Protein AF-A0A7C3TRQ8-F1 (afdb_monomer_lite)

pLDDT: mean 94.09, std 5.92, range [59.5, 98.44]

Structure (mmCIF, N/CA/C/O backbone):
data_AF-A0A7C3TRQ8-F1
#
_entry.id   AF-A0A7C3TRQ8-F1
#
loop_
_atom_site.group_PDB
_atom_site.id
_atom_site.type_symbol
_atom_site.label_atom_id
_atom_site.label_alt_id
_atom_site.label_comp_id
_atom_site.label_asym_id
_atom_site.label_entity_id
_atom_site.label_seq_id
_atom_site.pdbx_PDB_ins_code
_atom_site.Cartn_x
_atom_site.Cartn_y
_atom_site.Cartn_z
_atom_site.occupancy
_atom_site.B_iso_or_equiv
_atom_site.auth_seq_id
_atom_site.auth_comp_id
_atom_site.auth_asym_id
_atom_site.auth_atom_id
_atom_site.pdbx_PDB_model_num
ATOM 1 N N . MET A 1 1 ? -4.475 10.239 4.016 1.00 80.12 1 MET A N 1
ATOM 2 C CA . MET A 1 1 ? -3.371 10.256 5.002 1.00 80.12 1 MET A CA 1
ATOM 3 C C . MET A 1 1 ? -2.092 10.660 4.286 1.00 80.12 1 MET A C 1
ATOM 5 O O . MET A 1 1 ? -1.973 10.347 3.109 1.00 80.12 1 MET A O 1
ATOM 9 N N . LEU A 1 2 ? -1.169 11.360 4.947 1.00 85.06 2 LEU A N 1
ATOM 10 C CA . LEU A 1 2 ? 0.141 11.690 4.378 1.00 85.06 2 LEU A CA 1
ATOM 11 C C . LEU A 1 2 ? 1.208 10.819 5.042 1.00 85.06 2 LEU A C 1
ATOM 13 O O . LEU A 1 2 ? 1.195 10.652 6.258 1.00 85.06 2 LEU A O 1
ATOM 17 N N . VAL A 1 3 ? 2.118 10.267 4.242 1.00 91.88 3 VAL A N 1
ATOM 18 C CA . VAL A 1 3 ? 3.268 9.488 4.718 1.00 91.88 3 VAL A CA 1
ATOM 19 C C . VAL A 1 3 ? 4.526 10.209 4.267 1.00 91.88 3 VAL A C 1
ATOM 21 O O . VAL A 1 3 ? 4.640 10.558 3.089 1.00 91.88 3 VAL A O 1
ATOM 24 N N . ALA A 1 4 ? 5.463 10.437 5.187 1.00 92.19 4 ALA A N 1
ATOM 25 C CA . ALA A 1 4 ? 6.738 11.056 4.854 1.00 92.19 4 ALA A CA 1
ATOM 26 C C . ALA A 1 4 ? 7.508 10.199 3.834 1.00 92.19 4 ALA A C 1
ATOM 28 O O . ALA A 1 4 ? 7.541 8.968 3.923 1.00 92.19 4 ALA A O 1
ATOM 29 N N . SER A 1 5 ? 8.111 10.848 2.842 1.00 92.94 5 SER A N 1
ATOM 30 C CA . SER A 1 5 ? 9.052 10.198 1.932 1.00 92.94 5 SER A CA 1
ATOM 31 C C . SER A 1 5 ? 10.378 9.919 2.640 1.00 92.94 5 SER A C 1
ATOM 33 O O . SER A 1 5 ? 10.722 10.570 3.626 1.00 92.94 5 SER A O 1
ATOM 35 N N . THR A 1 6 ? 11.159 8.987 2.104 1.00 93.06 6 THR A N 1
ATOM 36 C CA . THR A 1 6 ? 12.534 8.726 2.556 1.00 93.06 6 THR A CA 1
ATOM 37 C C . THR A 1 6 ? 13.505 8.881 1.391 1.00 93.06 6 THR A C 1
ATOM 39 O O . THR A 1 6 ? 13.089 8.933 0.237 1.00 93.06 6 THR A O 1
ATOM 42 N N . THR A 1 7 ? 14.811 8.907 1.661 1.00 94.06 7 THR A N 1
ATOM 43 C CA . THR A 1 7 ? 15.827 8.902 0.592 1.00 94.06 7 THR A CA 1
ATOM 44 C C . THR A 1 7 ? 15.705 7.669 -0.305 1.00 94.06 7 THR A C 1
ATOM 46 O O . THR A 1 7 ? 15.896 7.764 -1.512 1.00 94.06 7 THR A O 1
ATOM 49 N N . GLN A 1 8 ? 15.355 6.514 0.275 1.00 93.50 8 GLN A N 1
ATOM 50 C CA . GLN A 1 8 ? 15.144 5.278 -0.480 1.00 93.50 8 GLN A CA 1
ATOM 51 C C . GLN A 1 8 ? 13.831 5.299 -1.269 1.00 93.50 8 GLN A C 1
ATOM 53 O O . GLN A 1 8 ? 13.761 4.714 -2.344 1.00 93.50 8 GLN A O 1
ATOM 58 N N . PHE A 1 9 ? 12.796 5.951 -0.735 1.00 95.06 9 PHE A N 1
ATOM 59 C CA . PHE A 1 9 ? 11.474 6.038 -1.342 1.00 95.06 9 PHE A CA 1
ATOM 60 C C . PHE A 1 9 ? 10.991 7.493 -1.372 1.00 95.06 9 PHE A C 1
ATOM 62 O O . PHE A 1 9 ? 10.215 7.913 -0.503 1.00 95.06 9 PHE A O 1
ATOM 69 N N . PRO A 1 10 ? 11.464 8.288 -2.346 1.00 95.44 10 PRO A N 1
ATOM 70 C CA . PRO A 1 10 ? 11.225 9.726 -2.372 1.00 95.44 10 PRO A CA 1
ATOM 71 C C . PRO A 1 10 ? 9.796 10.101 -2.791 1.00 95.44 10 PRO A C 1
ATOM 73 O O . PRO A 1 10 ? 9.417 11.264 -2.686 1.00 95.44 10 PRO A O 1
ATOM 76 N N . ARG A 1 11 ? 8.986 9.138 -3.253 1.00 94.50 11 ARG A N 1
ATOM 77 C CA . ARG A 1 11 ? 7.594 9.359 -3.656 1.00 94.50 11 ARG A CA 1
ATOM 78 C C . 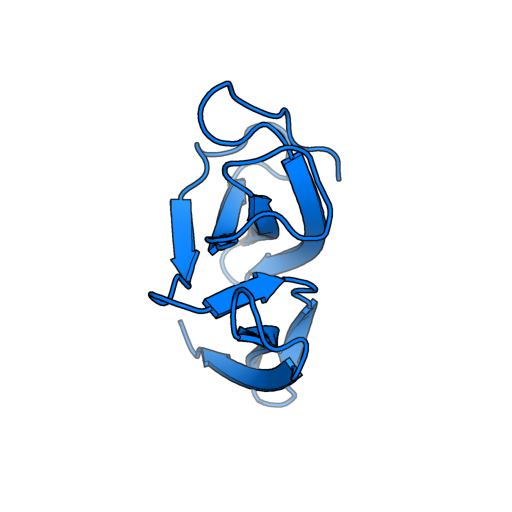ARG A 1 11 ? 6.686 8.290 -3.052 1.00 94.50 11 ARG A C 1
ATOM 80 O O . ARG A 1 11 ? 6.913 7.093 -3.224 1.00 94.50 11 ARG A O 1
ATOM 87 N N . ASN A 1 12 ? 5.626 8.750 -2.398 1.00 94.75 12 ASN A N 1
ATOM 88 C CA . ASN A 1 12 ? 4.505 7.941 -1.928 1.00 94.75 12 ASN A CA 1
ATOM 89 C C . ASN A 1 12 ? 3.260 8.320 -2.741 1.00 94.75 12 ASN A C 1
ATOM 91 O O . ASN A 1 12 ? 3.128 9.465 -3.171 1.00 94.75 12 ASN A O 1
ATOM 95 N N . GLY A 1 13 ? 2.378 7.359 -2.978 1.00 92.56 13 GLY A N 1
ATOM 96 C CA . GLY A 1 13 ? 1.211 7.511 -3.845 1.00 92.56 13 GLY A CA 1
ATOM 97 C C . GLY A 1 13 ? -0.088 7.507 -3.095 1.00 92.56 13 GLY A C 1
ATOM 98 O O . GLY A 1 13 ? -0.126 7.513 -1.862 1.00 92.56 13 GLY A O 1
ATOM 99 N N . GLU A 1 14 ? -1.155 7.429 -3.876 1.00 92.50 14 GLU A N 1
ATOM 100 C CA . GLU A 1 14 ? -2.479 7.157 -3.361 1.00 92.50 14 GLU A CA 1
ATOM 101 C C . GLU A 1 14 ? -2.466 5.839 -2.582 1.00 92.50 14 GLU A C 1
ATOM 103 O O . GLU A 1 14 ? -1.721 4.890 -2.874 1.00 92.50 14 GLU A O 1
ATOM 108 N N . GLY A 1 15 ? -3.312 5.804 -1.567 1.00 94.69 15 GLY A N 1
ATOM 109 C CA . GLY A 1 15 ? -3.466 4.671 -0.689 1.00 94.69 15 GLY A CA 1
ATOM 110 C C . GLY A 1 15 ? -4.841 4.659 -0.060 1.00 94.69 15 GLY A C 1
ATOM 111 O O . GLY A 1 15 ? -5.620 5.602 -0.209 1.00 94.69 15 GLY A O 1
ATOM 112 N N . ASP A 1 16 ? -5.112 3.584 0.661 1.00 97.75 16 ASP A N 1
ATOM 113 C CA . ASP A 1 16 ? -6.403 3.321 1.273 1.00 97.75 16 ASP A CA 1
ATOM 114 C C . ASP A 1 16 ? -6.219 2.809 2.700 1.00 97.75 16 ASP A C 1
ATOM 116 O O . ASP A 1 16 ? -5.196 2.198 3.033 1.00 97.75 16 ASP A O 1
ATOM 120 N N . LEU A 1 17 ? -7.197 3.096 3.552 1.00 96.94 17 LEU A N 1
ATOM 121 C CA . LEU A 1 17 ? -7.155 2.835 4.985 1.00 96.94 17 LEU A CA 1
ATOM 122 C C . LEU A 1 17 ? -8.323 1.940 5.388 1.00 96.94 17 LEU A C 1
ATOM 124 O O . LEU A 1 17 ? -9.468 2.182 5.018 1.00 96.94 17 LEU A O 1
ATOM 128 N N . LEU A 1 18 ? -8.043 0.931 6.207 1.00 97.25 18 LEU A N 1
ATOM 129 C CA . LEU A 1 18 ? -9.060 0.021 6.714 1.00 97.25 18 LEU A CA 1
ATOM 130 C C . LEU A 1 18 ? -8.842 -0.253 8.203 1.00 97.25 18 LEU A C 1
ATOM 132 O O . LEU A 1 18 ? -7.731 -0.559 8.631 1.00 97.25 18 LEU A O 1
ATOM 136 N N . LEU A 1 19 ? -9.924 -0.209 8.982 1.00 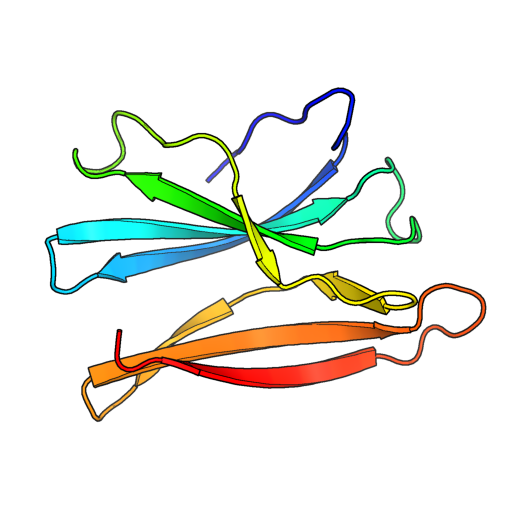96.75 19 LEU A N 1
ATOM 137 C CA . LEU A 1 19 ? -9.951 -0.737 10.344 1.00 96.75 19 LEU A CA 1
ATOM 138 C C . LEU A 1 19 ? -10.147 -2.257 10.300 1.00 96.75 19 LEU A C 1
ATOM 140 O O . LEU A 1 19 ? -11.164 -2.754 9.796 1.00 96.75 19 LEU A O 1
ATOM 144 N N . LEU A 1 20 ? -9.173 -3.003 10.817 1.00 95.94 20 LEU A N 1
ATOM 145 C CA . LEU A 1 20 ? -9.251 -4.451 10.985 1.00 95.94 20 LEU A CA 1
ATOM 146 C C . LEU A 1 20 ? -10.212 -4.817 12.120 1.00 95.94 20 LEU A C 1
ATOM 148 O O . LEU A 1 20 ? -10.444 -4.039 13.041 1.00 95.94 20 LEU A O 1
ATOM 152 N N . LYS A 1 21 ? -10.742 -6.046 12.092 1.00 94.44 21 LYS A N 1
ATOM 153 C CA . LYS A 1 21 ? -11.594 -6.556 13.182 1.00 94.44 21 LYS A CA 1
ATOM 154 C C . LYS A 1 21 ? -10.851 -6.647 14.521 1.00 94.44 21 LYS A C 1
ATOM 156 O O . LYS A 1 21 ? -11.494 -6.624 15.561 1.00 94.44 21 LYS A O 1
ATOM 161 N N . SER A 1 22 ? -9.521 -6.735 14.487 1.00 93.81 22 SER A N 1
ATOM 162 C CA . SER A 1 22 ? -8.655 -6.684 15.667 1.00 93.81 22 SER A CA 1
ATOM 163 C C . SER A 1 22 ? -8.602 -5.303 16.334 1.00 93.81 22 SER A C 1
ATOM 165 O O . SER A 1 22 ? -8.075 -5.197 17.435 1.00 93.81 22 SER A O 1
ATOM 167 N N . GLY A 1 23 ? -9.107 -4.251 15.678 1.00 96.06 23 GLY A N 1
ATOM 168 C CA . GLY A 1 23 ? -8.975 -2.861 16.118 1.00 96.06 23 GLY A CA 1
ATOM 169 C C . GLY A 1 23 ? -7.739 -2.140 15.568 1.00 96.06 23 GLY A C 1
ATOM 170 O O . GLY A 1 23 ? -7.609 -0.936 15.754 1.00 96.06 23 GLY A O 1
ATOM 171 N N . GLU A 1 24 ? -6.844 -2.836 14.861 1.00 97.31 24 GLU A N 1
ATOM 172 C CA . GLU A 1 24 ? -5.681 -2.218 14.211 1.00 97.31 24 GLU A CA 1
ATOM 173 C C . GLU A 1 24 ? -6.099 -1.487 12.922 1.00 97.31 24 GLU A C 1
ATOM 175 O O . GLU A 1 24 ? -6.866 -2.013 12.111 1.00 97.31 24 GLU A O 1
ATOM 180 N N . LEU A 1 25 ? -5.585 -0.276 12.710 1.00 97.94 25 LEU A N 1
ATOM 181 C CA . LEU A 1 25 ? -5.686 0.430 11.435 1.00 97.94 25 LEU A CA 1
ATOM 182 C C . LEU A 1 25 ? -4.558 -0.027 10.514 1.00 97.94 25 LEU A C 1
ATOM 184 O O . LEU A 1 25 ? -3.393 -0.041 10.914 1.00 97.94 25 LEU A O 1
ATOM 188 N N . ILE A 1 26 ? -4.888 -0.317 9.259 1.00 97.56 26 ILE A N 1
ATOM 189 C CA . ILE A 1 26 ? -3.903 -0.497 8.193 1.00 97.56 26 ILE A CA 1
ATOM 190 C C . ILE A 1 26 ? -4.048 0.614 7.162 1.00 97.56 26 ILE A C 1
ATOM 192 O O . ILE A 1 26 ? -5.162 0.999 6.814 1.00 97.56 26 ILE A O 1
ATOM 196 N N . TYR A 1 27 ? -2.921 1.097 6.651 1.00 98.19 27 TYR A N 1
ATOM 197 C CA . TYR A 1 27 ? -2.873 1.940 5.463 1.00 98.19 27 TYR A CA 1
ATOM 198 C C . TYR A 1 27 ? -1.952 1.308 4.433 1.00 98.19 27 TYR A C 1
ATOM 200 O O . TYR A 1 27 ? -0.781 1.050 4.723 1.00 98.19 27 TYR A O 1
ATOM 208 N N . VAL A 1 28 ? -2.484 1.069 3.238 1.00 98.12 28 VAL A N 1
ATOM 209 C CA . VAL A 1 28 ? -1.737 0.529 2.101 1.00 98.12 28 VAL A CA 1
ATOM 210 C C . VAL A 1 28 ? -1.582 1.601 1.040 1.00 98.12 28 VAL A C 1
ATOM 212 O O . VAL A 1 28 ? -2.527 2.335 0.773 1.00 98.12 28 VAL A O 1
ATOM 215 N N . TYR A 1 29 ? -0.408 1.714 0.431 1.00 97.94 29 TYR A N 1
ATOM 216 C CA . TYR A 1 29 ? -0.133 2.780 -0.534 1.00 97.94 29 TYR A CA 1
ATOM 217 C C . TYR A 1 29 ? 0.971 2.390 -1.515 1.00 97.94 29 TYR A C 1
ATOM 219 O O . TYR A 1 29 ? 1.792 1.514 -1.233 1.00 97.94 29 TYR A O 1
ATOM 227 N N . GLY A 1 30 ? 0.984 3.035 -2.683 1.00 96.62 30 GLY A N 1
ATOM 228 C CA . GLY A 1 30 ? 2.092 2.908 -3.632 1.00 96.62 30 GLY A CA 1
ATOM 229 C C . GLY A 1 30 ? 3.336 3.634 -3.121 1.00 96.62 30 GLY A C 1
ATOM 230 O O . GLY A 1 30 ? 3.243 4.758 -2.634 1.00 96.62 30 GLY A O 1
ATOM 231 N N . GLN A 1 31 ? 4.506 3.017 -3.230 1.00 96.75 31 GLN A N 1
ATOM 232 C CA . GLN A 1 31 ? 5.765 3.612 -2.801 1.00 96.75 31 GLN A CA 1
ATOM 233 C C . GLN A 1 31 ? 6.847 3.395 -3.861 1.00 96.75 31 GLN A C 1
ATOM 235 O O . GLN A 1 31 ? 7.123 2.258 -4.249 1.00 96.75 31 GLN A O 1
ATOM 240 N N . TRP A 1 32 ? 7.457 4.485 -4.329 1.00 96.12 32 TRP A N 1
ATOM 241 C CA . TRP A 1 32 ? 8.414 4.469 -5.436 1.00 96.12 32 TRP A CA 1
ATOM 242 C C . TRP A 1 32 ? 9.832 4.769 -4.971 1.00 96.12 32 TRP A C 1
ATOM 244 O O . TRP A 1 32 ? 10.024 5.707 -4.195 1.00 96.12 32 TRP A O 1
ATOM 254 N N . PRO A 1 33 ? 10.836 4.053 -5.508 1.00 94.38 33 PRO A N 1
ATOM 255 C CA . PRO A 1 33 ? 12.245 4.358 -5.285 1.00 94.38 33 PRO A CA 1
ATOM 256 C C . PRO A 1 33 ? 12.757 5.539 -6.135 1.00 94.38 33 PRO A C 1
ATOM 258 O O . PRO A 1 33 ? 13.945 5.841 -6.127 1.00 94.38 33 PRO A O 1
ATOM 261 N N . GLY A 1 34 ? 11.878 6.226 -6.875 1.00 92.62 34 GLY A N 1
ATOM 262 C CA . GLY A 1 34 ? 12.204 7.394 -7.692 1.00 92.62 34 GLY A CA 1
ATOM 263 C C . GLY A 1 34 ? 11.095 8.449 -7.675 1.00 92.62 34 GLY A C 1
ATOM 264 O O . GLY A 1 34 ? 9.984 8.200 -7.217 1.00 92.62 34 GLY A O 1
ATOM 265 N N . VAL A 1 35 ? 11.407 9.649 -8.169 1.00 84.00 35 VAL A N 1
ATOM 266 C CA . VAL A 1 35 ? 10.552 10.847 -8.024 1.00 84.00 35 VAL A CA 1
ATOM 267 C C . VAL A 1 35 ? 9.499 11.032 -9.124 1.00 84.00 35 VAL A C 1
ATOM 269 O O . VAL A 1 35 ? 8.576 11.817 -8.948 1.00 84.00 35 VAL A O 1
ATOM 272 N N . GLY A 1 36 ? 9.608 10.324 -10.252 1.00 83.06 36 GLY A N 1
ATOM 273 C CA . GLY A 1 36 ? 8.693 10.478 -11.391 1.00 83.06 36 GLY A CA 1
ATOM 274 C C . GLY A 1 36 ? 7.584 9.424 -11.453 1.00 83.06 36 GLY A C 1
ATOM 275 O O . GLY A 1 36 ? 7.772 8.288 -11.015 1.00 83.06 36 GLY A O 1
ATOM 276 N N . ASP A 1 37 ? 6.471 9.757 -12.109 1.00 76.56 37 ASP A N 1
ATOM 277 C CA . ASP A 1 37 ? 5.314 8.858 -12.314 1.00 76.56 37 ASP A CA 1
ATOM 278 C C . ASP A 1 37 ? 5.648 7.595 -13.135 1.00 76.56 37 ASP A C 1
ATOM 280 O O . ASP A 1 37 ? 4.959 6.569 -13.083 1.00 76.56 37 ASP A O 1
ATOM 284 N N . LEU A 1 38 ? 6.736 7.665 -13.906 1.00 80.06 38 LEU A N 1
ATOM 285 C CA . LEU A 1 38 ? 7.272 6.569 -14.714 1.00 80.06 38 LEU A CA 1
ATOM 286 C C . LEU A 1 38 ? 8.532 5.934 -14.106 1.00 80.06 38 LEU A C 1
ATOM 288 O O . LEU A 1 38 ? 9.208 5.170 -14.797 1.00 80.06 38 LEU A O 1
ATOM 292 N N . SER A 1 39 ? 8.872 6.262 -12.854 1.00 87.50 39 SER A N 1
ATOM 293 C CA . SER A 1 39 ? 9.926 5.546 -12.131 1.00 87.50 39 SER A CA 1
ATOM 294 C C . SER A 1 39 ? 9.538 4.077 -11.961 1.00 87.50 39 SER A C 1
ATOM 296 O O . SER A 1 39 ? 8.362 3.751 -11.787 1.00 87.50 39 SER A O 1
ATOM 298 N N . SER A 1 40 ? 10.529 3.196 -12.091 1.00 92.56 40 SER A N 1
ATOM 299 C CA . SER A 1 40 ? 10.331 1.747 -12.039 1.00 92.56 40 SER A CA 1
ATOM 300 C C . SER A 1 40 ? 10.586 1.192 -10.638 1.00 92.56 40 SER A C 1
ATOM 302 O O . SER A 1 40 ? 11.361 1.768 -9.874 1.00 92.56 40 SER A O 1
ATOM 304 N N . GLY A 1 41 ? 9.962 0.062 -10.317 1.00 93.25 41 GLY A N 1
ATOM 305 C CA . GLY A 1 41 ? 10.115 -0.631 -9.039 1.00 93.25 41 GLY A CA 1
ATOM 306 C C . GLY A 1 41 ? 9.144 -0.156 -7.959 1.00 93.25 41 GLY A C 1
ATOM 307 O O . GLY A 1 41 ? 9.462 -0.239 -6.773 1.00 93.25 41 GLY A O 1
ATOM 308 N N . ALA A 1 42 ? 7.979 0.372 -8.345 1.00 95.88 42 ALA A N 1
ATOM 309 C CA . ALA A 1 42 ? 6.952 0.751 -7.378 1.00 95.88 42 ALA A CA 1
ATOM 310 C C . ALA A 1 42 ? 6.436 -0.476 -6.613 1.00 95.88 42 ALA A C 1
ATOM 312 O O . ALA A 1 42 ? 6.045 -1.473 -7.227 1.00 95.88 42 ALA A O 1
ATOM 313 N N . ARG A 1 43 ? 6.378 -0.383 -5.283 1.00 97.38 43 ARG A N 1
ATOM 314 C CA . ARG A 1 43 ? 5.820 -1.425 -4.408 1.00 97.38 43 ARG A CA 1
ATOM 315 C C . ARG A 1 43 ? 4.518 -0.967 -3.762 1.00 97.38 43 ARG A C 1
ATOM 317 O O . ARG A 1 43 ? 4.325 0.225 -3.537 1.00 97.38 43 ARG A O 1
ATOM 324 N N . ILE A 1 44 ? 3.672 -1.918 -3.371 1.00 98.12 44 ILE A N 1
ATOM 325 C CA . ILE A 1 44 ? 2.624 -1.658 -2.380 1.00 98.12 44 ILE A CA 1
ATOM 326 C C . ILE A 1 44 ? 3.257 -1.798 -0.998 1.00 98.12 44 ILE A C 1
ATOM 328 O O . ILE A 1 44 ? 3.736 -2.876 -0.633 1.00 98.12 44 ILE A O 1
ATOM 332 N N . ALA A 1 45 ? 3.266 -0.709 -0.237 1.00 98.38 45 ALA A N 1
ATOM 333 C CA . ALA A 1 45 ? 3.703 -0.676 1.150 1.00 98.38 45 ALA A CA 1
ATOM 334 C C . ALA A 1 45 ? 2.500 -0.697 2.102 1.00 98.38 45 ALA A C 1
ATOM 336 O O . ALA A 1 45 ? 1.393 -0.314 1.723 1.00 98.38 45 ALA A O 1
ATOM 337 N N . VAL A 1 46 ? 2.730 -1.132 3.342 1.00 97.94 46 VAL A N 1
ATOM 338 C CA . VAL A 1 46 ? 1.755 -1.078 4.437 1.00 97.94 46 VAL A CA 1
ATOM 339 C C . VAL A 1 46 ? 2.385 -0.475 5.691 1.00 97.94 46 VAL A C 1
ATOM 341 O O . VAL A 1 46 ? 3.526 -0.792 6.036 1.00 97.94 46 VAL A O 1
ATOM 344 N N . ILE A 1 47 ? 1.625 0.373 6.381 1.00 98.06 47 ILE A N 1
ATOM 345 C CA . ILE A 1 47 ? 1.891 0.808 7.758 1.00 98.06 47 ILE A CA 1
ATOM 346 C C . ILE A 1 47 ? 0.674 0.509 8.627 1.00 98.06 47 ILE A C 1
ATOM 348 O O . ILE A 1 47 ? -0.456 0.449 8.132 1.00 98.06 47 ILE A O 1
ATOM 352 N N . ARG A 1 48 ? 0.913 0.290 9.920 1.00 98.19 48 ARG A N 1
ATOM 353 C CA . ARG A 1 48 ? -0.122 -0.113 10.875 1.00 98.19 48 ARG A CA 1
ATOM 354 C C . ARG A 1 48 ? -0.124 0.786 12.096 1.00 98.19 48 ARG A C 1
ATOM 356 O O . ARG A 1 48 ? 0.942 1.223 12.525 1.00 98.19 48 ARG A O 1
ATOM 363 N N . SER A 1 49 ? -1.302 1.000 12.662 1.00 98.44 49 SER A N 1
ATOM 364 C CA . SER A 1 49 ? -1.479 1.676 13.942 1.00 98.44 49 SER A CA 1
ATOM 365 C C . SER A 1 49 ? -2.375 0.847 14.853 1.00 98.44 49 SER A C 1
ATOM 367 O O . SER A 1 49 ? -3.455 0.409 14.456 1.00 98.44 49 SER A O 1
ATOM 369 N N . ARG A 1 50 ? -1.924 0.654 16.094 1.00 98.25 50 ARG A N 1
ATOM 370 C CA . ARG A 1 50 ? -2.649 -0.074 17.151 1.00 98.25 50 ARG A CA 1
ATOM 371 C C . ARG A 1 50 ? -3.271 0.856 18.191 1.00 98.25 50 ARG A C 1
ATOM 373 O O . ARG A 1 50 ? -3.838 0.390 19.170 1.00 98.25 50 ARG A O 1
ATOM 380 N N . ASP A 1 51 ? -3.142 2.159 17.981 1.00 97.81 51 ASP A N 1
ATOM 381 C CA . ASP A 1 51 ? -3.509 3.221 18.913 1.00 97.81 51 ASP A CA 1
ATOM 382 C C . ASP A 1 51 ? -4.352 4.302 18.218 1.00 97.81 51 ASP A C 1
ATOM 384 O O . ASP A 1 51 ? -4.184 5.496 18.450 1.00 97.81 51 ASP A O 1
ATOM 388 N N . ASN A 1 52 ? -5.282 3.875 17.356 1.00 96.12 52 ASN A N 1
ATOM 389 C CA . ASN A 1 52 ? -6.230 4.745 16.647 1.00 96.12 52 ASN A CA 1
ATOM 390 C C . ASN A 1 52 ? -5.574 5.844 15.788 1.00 96.12 52 ASN A C 1
ATOM 392 O O . ASN A 1 52 ? -6.137 6.919 15.595 1.00 96.12 52 ASN A O 1
ATOM 396 N N . GLY A 1 53 ? -4.395 5.563 15.236 1.00 96.56 53 GLY A N 1
ATOM 397 C CA . GLY A 1 53 ? -3.689 6.435 14.302 1.00 96.56 53 GLY A CA 1
ATOM 398 C C . GLY A 1 53 ? -2.729 7.423 14.958 1.00 96.56 53 GLY A C 1
ATOM 399 O O . GLY A 1 53 ? -2.198 8.275 14.242 1.00 96.56 53 GLY A O 1
ATOM 400 N N . LEU A 1 54 ? -2.495 7.324 16.273 1.00 96.81 54 LEU A N 1
ATOM 401 C CA . LEU A 1 54 ? -1.556 8.192 16.990 1.00 96.81 54 LEU A CA 1
ATOM 402 C C . LEU A 1 54 ? -0.104 7.876 16.624 1.00 96.81 54 LEU A C 1
ATOM 404 O O . LEU A 1 54 ? 0.677 8.789 16.353 1.00 96.81 54 LEU A O 1
ATOM 408 N N . THR A 1 55 ? 0.251 6.592 16.566 1.00 97.25 55 THR A N 1
ATOM 409 C CA . THR A 1 55 ? 1.561 6.131 16.107 1.00 97.25 55 THR A CA 1
ATOM 410 C C . THR A 1 55 ? 1.425 5.096 15.001 1.00 97.25 55 THR A C 1
ATOM 412 O O . THR A 1 55 ? 0.432 4.374 14.893 1.00 97.25 55 THR A O 1
ATOM 415 N N . TRP A 1 56 ? 2.440 5.046 14.139 1.00 97.88 56 TRP A N 1
ATOM 416 C CA . TRP A 1 56 ? 2.461 4.186 12.962 1.00 97.88 56 TRP A CA 1
ATOM 417 C C . TRP A 1 56 ? 3.763 3.396 12.900 1.00 97.88 56 TRP A C 1
ATOM 419 O O . TRP A 1 56 ? 4.838 3.910 13.212 1.00 97.88 56 TRP A O 1
ATOM 429 N N . SER A 1 57 ? 3.669 2.137 12.475 1.00 97.88 57 SER A N 1
ATOM 430 C CA . SER A 1 57 ? 4.837 1.298 12.215 1.00 97.88 57 SER A CA 1
ATOM 431 C C . SER A 1 57 ? 5.701 1.867 11.086 1.00 97.88 57 SER A C 1
ATOM 433 O O . SER A 1 57 ? 5.230 2.618 10.231 1.00 97.88 57 SER A O 1
ATOM 435 N N . GLN A 1 58 ? 6.951 1.409 11.004 1.00 96.38 58 GLN A N 1
ATOM 436 C CA . GLN A 1 58 ? 7.758 1.622 9.803 1.00 96.38 58 GLN A CA 1
ATOM 437 C C . GLN A 1 58 ? 7.092 0.971 8.571 1.00 96.38 58 GLN A C 1
ATOM 439 O O . GLN A 1 58 ? 6.440 -0.072 8.722 1.00 96.38 58 GLN A O 1
ATOM 444 N N . PRO A 1 59 ? 7.251 1.543 7.360 1.00 97.25 59 PRO A N 1
ATOM 445 C CA . PRO A 1 59 ? 6.730 0.954 6.130 1.00 97.25 59 PRO A CA 1
ATOM 446 C C . PRO A 1 59 ? 7.291 -0.438 5.850 1.00 97.25 59 PRO A C 1
ATOM 448 O O . PRO A 1 59 ? 8.506 -0.633 5.776 1.00 97.25 59 PRO A O 1
ATOM 451 N N . GLN A 1 60 ? 6.404 -1.396 5.600 1.00 97.50 60 GLN A N 1
ATOM 452 C CA . GLN A 1 60 ? 6.764 -2.749 5.173 1.00 97.50 60 GLN A CA 1
ATOM 453 C C . GLN A 1 60 ? 6.324 -2.991 3.727 1.00 97.50 60 GLN A C 1
ATOM 455 O O . GLN A 1 60 ? 5.293 -2.470 3.304 1.00 97.50 60 GLN A O 1
ATOM 460 N N . THR A 1 61 ? 7.077 -3.793 2.962 1.00 97.88 61 THR A N 1
ATOM 461 C CA . THR A 1 61 ? 6.591 -4.272 1.656 1.00 97.88 61 THR A CA 1
ATOM 462 C C . THR A 1 61 ? 5.399 -5.182 1.906 1.00 97.88 61 THR A C 1
ATOM 464 O O . THR A 1 61 ? 5.552 -6.201 2.574 1.00 97.88 61 THR A O 1
ATOM 467 N N . LEU A 1 62 ? 4.244 -4.851 1.336 1.00 97.50 62 LEU A N 1
ATOM 468 C CA . LEU A 1 62 ? 3.131 -5.789 1.244 1.00 97.50 62 LEU A CA 1
ATOM 469 C C . LEU A 1 62 ? 3.233 -6.603 -0.050 1.00 97.50 62 LEU A C 1
ATOM 471 O O . LEU A 1 62 ? 3.189 -7.827 -0.013 1.00 97.50 6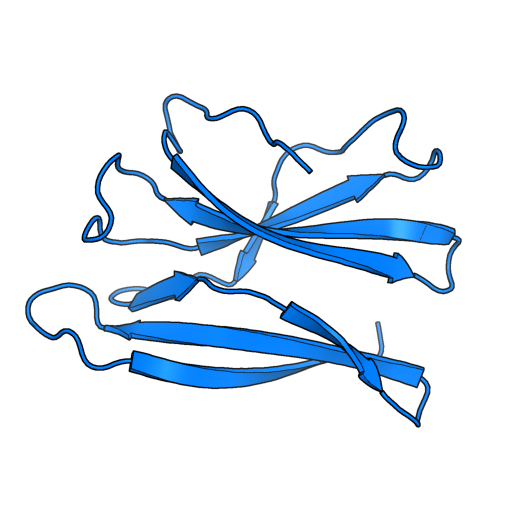2 LEU A O 1
ATOM 475 N N . PHE A 1 63 ? 3.441 -5.926 -1.183 1.00 97.81 63 PHE A N 1
ATOM 476 C CA . PHE A 1 63 ? 3.678 -6.569 -2.475 1.00 97.81 63 PHE A CA 1
ATOM 477 C C . PHE A 1 63 ? 4.733 -5.812 -3.278 1.00 97.81 63 PHE A C 1
ATOM 479 O O . PHE A 1 63 ? 4.714 -4.583 -3.348 1.00 97.81 63 PHE A O 1
ATOM 486 N N . ALA A 1 64 ? 5.616 -6.560 -3.929 1.00 97.31 64 ALA A N 1
ATOM 487 C CA . ALA A 1 64 ? 6.546 -6.082 -4.941 1.00 97.31 64 ALA A CA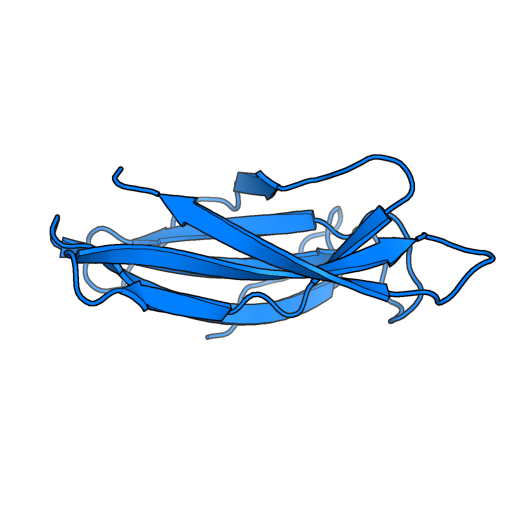 1
ATOM 488 C C . ALA A 1 64 ? 6.715 -7.185 -5.991 1.00 97.31 64 ALA A C 1
ATOM 490 O O . ALA A 1 64 ? 6.572 -8.366 -5.670 1.00 97.31 64 ALA A O 1
ATOM 491 N N . GLU A 1 65 ? 6.999 -6.810 -7.232 1.00 96.38 65 GLU A N 1
ATOM 492 C CA . GLU A 1 65 ? 7.254 -7.769 -8.303 1.00 96.38 65 GLU A CA 1
ATOM 493 C C . GLU A 1 65 ? 8.306 -7.204 -9.258 1.00 96.38 65 GLU A C 1
ATOM 495 O O . GLU A 1 65 ? 8.204 -6.062 -9.700 1.00 96.38 65 GLU A O 1
ATOM 500 N N . GLU A 1 66 ? 9.335 -7.993 -9.560 1.00 94.50 66 GLU A N 1
ATOM 501 C CA . GLU A 1 66 ? 10.412 -7.564 -10.448 1.00 94.50 66 GLU A CA 1
ATOM 502 C C . GLU A 1 66 ? 9.882 -7.270 -11.860 1.00 94.50 66 GLU A C 1
ATOM 504 O O . GLU A 1 66 ? 9.097 -8.031 -12.426 1.00 94.50 66 GLU A O 1
ATOM 509 N N . GLY A 1 67 ? 10.303 -6.141 -12.435 1.00 93.69 67 GLY A N 1
ATOM 510 C CA . GLY A 1 67 ? 9.857 -5.700 -13.759 1.00 93.69 67 GLY A CA 1
ATOM 511 C C . GLY A 1 67 ? 8.434 -5.131 -13.806 1.00 93.69 67 GLY A C 1
ATOM 512 O O . GLY A 1 67 ? 7.946 -4.838 -14.904 1.00 93.69 67 GLY A O 1
ATOM 513 N N . TYR A 1 68 ? 7.775 -4.955 -12.655 1.00 95.25 68 TYR A N 1
ATOM 514 C CA . TYR A 1 68 ? 6.458 -4.333 -12.556 1.00 95.25 68 TYR A CA 1
ATOM 515 C C . TYR A 1 68 ? 6.405 -3.225 -11.501 1.00 95.25 68 TYR A C 1
ATOM 517 O O . TYR A 1 68 ? 7.037 -3.279 -10.451 1.00 95.25 68 TYR A O 1
ATOM 525 N N . ASP A 1 69 ? 5.560 -2.239 -11.780 1.00 95.38 69 ASP A N 1
ATOM 526 C CA . ASP A 1 69 ? 5.184 -1.167 -10.872 1.00 95.38 69 ASP A CA 1
ATOM 527 C C . ASP A 1 69 ? 3.792 -1.458 -10.314 1.00 95.38 69 ASP A C 1
ATOM 529 O O . ASP A 1 69 ? 2.830 -1.621 -11.076 1.00 95.38 69 ASP A O 1
ATOM 533 N N . LEU A 1 70 ? 3.684 -1.511 -8.987 1.00 96.44 70 LEU A N 1
ATOM 534 C CA . LEU A 1 70 ? 2.431 -1.757 -8.280 1.00 96.44 70 LEU A CA 1
ATOM 535 C C . LEU A 1 70 ? 1.951 -0.476 -7.585 1.00 96.44 70 LEU A C 1
ATOM 537 O O . LEU A 1 70 ? 2.696 0.120 -6.810 1.00 96.44 70 LEU A O 1
ATOM 541 N N . TYR A 1 71 ? 0.722 -0.034 -7.867 1.00 95.56 71 TYR A N 1
ATOM 542 C CA . TYR A 1 71 ? 0.177 1.233 -7.345 1.00 95.56 71 TYR A CA 1
ATOM 543 C C . TYR A 1 71 ? -1.359 1.315 -7.462 1.00 95.56 71 TYR A C 1
ATOM 545 O O . TYR A 1 71 ? -1.998 0.373 -7.928 1.00 95.56 71 TYR A O 1
ATOM 553 N N . HIS A 1 72 ? -1.967 2.434 -7.039 1.00 95.88 72 HIS A N 1
ATOM 554 C CA . HIS A 1 72 ? -3.428 2.624 -6.947 1.00 95.88 72 HIS A CA 1
ATOM 555 C C . HIS A 1 72 ? -4.111 1.524 -6.116 1.00 95.88 72 HIS A C 1
ATOM 557 O O . HIS A 1 72 ? -5.037 0.861 -6.593 1.00 95.88 72 HIS A O 1
ATOM 563 N N . ALA A 1 73 ? -3.595 1.291 -4.906 1.00 96.81 73 ALA A N 1
ATOM 564 C CA . ALA A 1 73 ? -4.162 0.319 -3.981 1.00 96.81 73 ALA A CA 1
ATOM 565 C C . ALA A 1 73 ? -5.519 0.795 -3.443 1.00 96.81 73 ALA A C 1
ATOM 567 O O . ALA A 1 73 ? -5.662 1.963 -3.092 1.00 96.81 73 ALA A O 1
ATOM 568 N N . SER A 1 74 ? -6.485 -0.118 -3.344 1.00 97.50 74 SER A N 1
ATOM 569 C CA . SER A 1 74 ? -7.755 0.115 -2.650 1.00 97.50 74 SER A CA 1
ATOM 570 C C . SER A 1 74 ? -8.219 -1.137 -1.917 1.00 97.50 74 SER A C 1
ATOM 572 O O . SER A 1 74 ? -8.128 -2.250 -2.447 1.00 97.50 74 SER A O 1
ATOM 574 N N . LEU A 1 75 ? -8.703 -0.940 -0.695 1.00 97.50 75 LEU A N 1
ATOM 575 C CA . LEU A 1 75 ? -9.161 -1.971 0.219 1.00 97.50 75 LEU A CA 1
ATOM 576 C C . LEU A 1 75 ? -10.682 -1.940 0.343 1.00 97.50 75 LEU A C 1
ATOM 578 O O . LEU A 1 75 ? -11.308 -0.888 0.409 1.00 97.50 75 LEU A O 1
ATOM 582 N N . ALA A 1 76 ? -11.281 -3.117 0.473 1.00 97.06 76 ALA A N 1
ATOM 583 C CA . ALA A 1 76 ? -12.680 -3.242 0.852 1.00 97.06 76 ALA A CA 1
ATOM 584 C C . ALA A 1 76 ? -12.879 -4.454 1.755 1.00 97.06 76 ALA A C 1
ATOM 586 O O . ALA A 1 76 ? -12.300 -5.518 1.533 1.00 97.06 76 ALA A O 1
ATOM 587 N N . ARG A 1 77 ? -13.753 -4.325 2.755 1.00 97.12 77 ARG A N 1
ATOM 588 C CA . ARG A 1 77 ? -14.264 -5.497 3.467 1.00 97.12 77 ARG A CA 1
ATOM 589 C C . ARG A 1 77 ? -15.347 -6.151 2.612 1.00 97.12 77 ARG A C 1
ATOM 591 O O . ARG A 1 77 ? -16.345 -5.518 2.282 1.00 97.12 77 ARG A O 1
ATOM 598 N N . LEU A 1 78 ? -15.134 -7.408 2.242 1.00 97.19 78 LEU A N 1
ATOM 599 C CA . LEU A 1 78 ? -16.067 -8.195 1.442 1.00 97.19 78 LEU A CA 1
ATOM 600 C C . LEU A 1 78 ? -17.266 -8.646 2.288 1.00 97.19 78 LEU A C 1
ATOM 6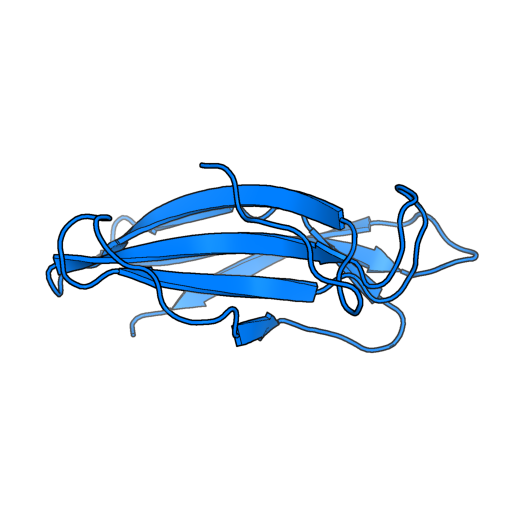02 O O . LEU A 1 78 ? -17.213 -8.641 3.520 1.00 97.19 78 LEU A O 1
ATOM 606 N N . LYS A 1 79 ? -18.344 -9.084 1.623 1.00 97.00 79 LYS A N 1
ATOM 607 C CA . LYS A 1 79 ? -19.591 -9.525 2.279 1.00 97.00 79 LYS A CA 1
ATOM 608 C C . LYS A 1 79 ? -19.376 -10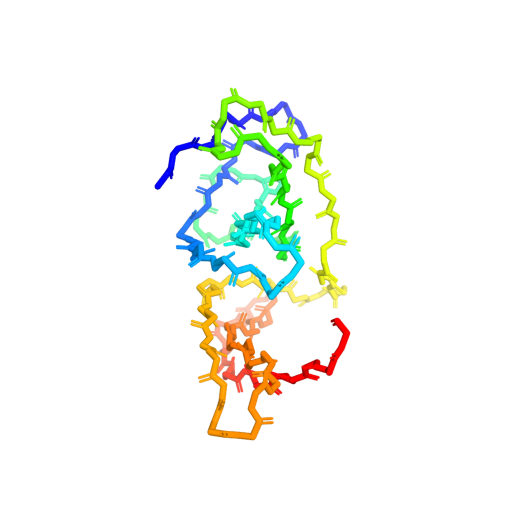.662 3.286 1.00 97.00 79 LYS A C 1
ATOM 610 O O . LYS A 1 79 ? -20.058 -10.712 4.302 1.00 97.00 79 LYS A O 1
ATOM 615 N N . ASP A 1 80 ? -18.432 -11.557 3.015 1.00 95.44 80 ASP A N 1
ATOM 616 C CA . ASP A 1 80 ? -18.072 -12.676 3.896 1.00 95.44 80 ASP A CA 1
ATOM 617 C C . ASP A 1 80 ? -17.070 -12.290 5.004 1.00 95.44 80 ASP A C 1
ATOM 619 O O . ASP A 1 80 ? -16.629 -13.133 5.782 1.00 95.44 80 ASP A O 1
ATOM 623 N N . GLY A 1 81 ? -16.716 -11.008 5.106 1.00 94.56 81 GLY A N 1
ATOM 624 C CA . GLY A 1 81 ? -15.833 -10.469 6.132 1.00 94.56 81 GLY A CA 1
ATOM 625 C C . GLY A 1 81 ? -14.346 -10.484 5.785 1.00 94.56 81 GLY A C 1
ATOM 626 O O . GLY A 1 81 ? -13.591 -9.822 6.510 1.00 94.56 81 GLY A O 1
ATOM 627 N N . ARG A 1 82 ? -13.937 -11.153 4.694 1.00 96.94 82 ARG A N 1
ATOM 628 C CA . ARG A 1 82 ? -12.566 -11.086 4.158 1.00 96.94 82 ARG A CA 1
ATOM 629 C C . ARG A 1 82 ? -12.210 -9.664 3.739 1.00 96.94 82 ARG A C 1
ATOM 631 O O . ARG A 1 82 ? -13.082 -8.816 3.536 1.00 96.94 82 ARG A O 1
ATOM 638 N N . ILE A 1 83 ? -10.921 -9.401 3.586 1.00 97.31 83 ILE A N 1
ATOM 639 C CA . ILE A 1 83 ? -10.416 -8.133 3.060 1.00 97.31 83 ILE A CA 1
ATOM 640 C C . ILE A 1 83 ? -10.033 -8.350 1.604 1.00 97.31 83 ILE A C 1
ATOM 642 O O . ILE A 1 83 ? -9.191 -9.189 1.308 1.00 97.31 83 ILE A O 1
ATOM 646 N N . GLY A 1 84 ? -10.661 -7.609 0.699 1.00 97.81 84 GLY A N 1
ATOM 647 C CA . GLY A 1 84 ? -10.256 -7.498 -0.694 1.00 97.81 84 GLY A CA 1
ATOM 648 C C . GLY A 1 84 ? -9.268 -6.350 -0.874 1.00 97.81 84 GLY A C 1
ATOM 649 O O . GLY A 1 84 ? -9.436 -5.287 -0.281 1.00 97.81 84 GLY A O 1
ATOM 650 N N . LEU A 1 85 ? -8.265 -6.560 -1.718 1.00 97.94 85 LEU A N 1
ATOM 651 C CA . LEU A 1 85 ? -7.324 -5.550 -2.183 1.00 97.94 85 LEU A CA 1
ATOM 652 C C . LEU A 1 85 ? -7.348 -5.535 -3.710 1.00 97.94 85 LEU A C 1
ATOM 654 O O . LEU A 1 85 ? -7.147 -6.570 -4.348 1.00 97.94 85 LEU A O 1
ATOM 658 N N . THR A 1 86 ? -7.519 -4.354 -4.293 1.00 98.12 86 THR A N 1
ATOM 659 C CA . THR A 1 86 ? -7.237 -4.120 -5.711 1.00 98.12 86 THR A CA 1
ATOM 660 C C . THR A 1 86 ? -6.007 -3.240 -5.870 1.00 98.12 86 THR A C 1
ATOM 662 O O . THR A 1 86 ? -5.754 -2.374 -5.037 1.00 98.12 86 THR A O 1
ATOM 665 N N . TYR A 1 87 ? -5.232 -3.455 -6.932 1.00 97.81 87 TYR A N 1
ATOM 666 C CA . TYR A 1 87 ? -4.148 -2.556 -7.334 1.00 97.81 87 TYR A CA 1
ATOM 667 C C . TYR A 1 87 ? -3.880 -2.658 -8.839 1.00 97.81 87 TYR A C 1
ATOM 669 O O . TYR A 1 87 ? -4.277 -3.615 -9.506 1.00 97.81 87 TYR A O 1
ATOM 677 N N . THR A 1 88 ? -3.224 -1.645 -9.398 1.00 96.88 88 THR A N 1
ATOM 678 C CA . THR A 1 88 ? -2.669 -1.685 -10.753 1.00 96.88 88 THR A CA 1
ATOM 679 C C . THR A 1 88 ? -1.326 -2.399 -10.725 1.00 96.88 88 THR A C 1
ATOM 681 O O . THR A 1 88 ? -0.455 -2.021 -9.946 1.00 96.88 88 THR A O 1
ATOM 684 N N . LYS A 1 89 ? -1.137 -3.373 -11.613 1.00 96.56 89 LYS A N 1
ATOM 685 C CA . LYS A 1 89 ? 0.166 -3.938 -11.966 1.00 96.56 89 LYS A CA 1
ATOM 686 C C . LYS A 1 89 ? 0.519 -3.462 -13.369 1.00 96.56 89 LYS A C 1
ATOM 688 O O . LYS A 1 89 ? -0.148 -3.832 -14.333 1.00 96.56 89 LYS A O 1
ATOM 693 N N . ARG A 1 90 ? 1.535 -2.613 -13.494 1.00 94.81 90 ARG A N 1
ATOM 694 C CA . ARG A 1 90 ? 2.014 -2.100 -14.786 1.00 94.81 90 ARG A CA 1
ATOM 695 C C . ARG A 1 90 ? 3.390 -2.666 -15.067 1.00 94.81 90 ARG A C 1
ATOM 697 O O . ARG A 1 90 ? 4.237 -2.637 -14.186 1.00 94.81 90 ARG A O 1
ATOM 704 N N . ARG A 1 91 ? 3.639 -3.160 -16.280 1.00 93.75 91 ARG A N 1
ATOM 705 C CA . ARG A 1 91 ? 5.010 -3.506 -16.683 1.00 93.75 91 ARG A CA 1
ATOM 706 C C . ARG A 1 91 ? 5.871 -2.241 -16.600 1.00 93.75 91 ARG A C 1
ATOM 708 O O . ARG A 1 91 ? 5.457 -1.191 -17.082 1.00 93.75 91 ARG A O 1
ATOM 715 N N . SER A 1 92 ? 7.036 -2.320 -15.967 1.00 88.44 92 SER A N 1
ATOM 716 C CA . SER A 1 92 ? 7.999 -1.217 -15.990 1.00 88.44 92 SER A CA 1
ATOM 717 C C . SER A 1 92 ? 8.480 -0.986 -17.432 1.00 88.44 92 SER A C 1
ATOM 719 O O . SER A 1 92 ? 8.262 -1.828 -18.309 1.00 88.44 92 SER A O 1
ATOM 721 N N . ARG A 1 93 ? 9.096 0.169 -17.720 1.00 83.38 93 ARG A N 1
ATOM 722 C CA . ARG A 1 93 ? 9.469 0.556 -19.098 1.00 83.38 93 ARG A CA 1
ATOM 723 C C . ARG A 1 93 ? 10.137 -0.592 -19.882 1.00 83.38 93 ARG A C 1
ATOM 725 O O . ARG A 1 93 ? 10.922 -1.340 -19.302 1.00 83.38 93 ARG A O 1
ATOM 732 N N . PRO A 1 94 ? 9.858 -0.715 -21.200 1.00 79.69 94 PRO A N 1
ATOM 733 C CA . PRO A 1 94 ? 9.274 0.311 -22.084 1.00 79.69 94 PRO A CA 1
ATOM 734 C C . PRO A 1 94 ? 7.744 0.271 -22.255 1.00 79.69 94 PRO A C 1
ATOM 736 O O . PRO A 1 94 ? 7.186 1.178 -22.865 1.00 79.69 94 PRO A O 1
ATOM 739 N N . SER A 1 95 ? 7.049 -0.750 -21.750 1.00 80.50 95 SER A N 1
ATOM 740 C CA . SER A 1 95 ? 5.595 -0.874 -21.931 1.00 80.50 95 SER A CA 1
ATOM 741 C C . SER A 1 95 ? 4.831 -0.084 -20.869 1.00 80.50 95 SER A C 1
ATOM 743 O O . SER A 1 95 ? 5.243 -0.050 -19.719 1.00 80.50 95 SER A O 1
ATOM 745 N N . LEU A 1 96 ? 3.697 0.520 -21.235 1.00 82.25 96 LEU A N 1
ATOM 746 C CA . LEU A 1 96 ? 2.761 1.142 -20.285 1.00 82.25 96 LEU A CA 1
ATOM 747 C C . LEU A 1 96 ? 1.517 0.281 -20.033 1.00 82.25 96 LEU A C 1
ATOM 749 O O . LEU A 1 96 ? 0.548 0.749 -19.436 1.00 82.25 96 LEU A O 1
ATOM 753 N N . ARG A 1 97 ? 1.523 -0.981 -20.481 1.00 88.62 97 ARG A N 1
ATOM 754 C CA . ARG A 1 97 ? 0.396 -1.890 -20.265 1.00 88.62 97 ARG A CA 1
ATOM 755 C C . ARG A 1 97 ? 0.239 -2.170 -18.771 1.00 88.62 97 ARG A C 1
ATOM 757 O O . ARG A 1 97 ? 1.157 -2.680 -18.125 1.00 88.62 97 ARG A O 1
ATOM 764 N N . GLY A 1 98 ? -0.936 -1.834 -18.254 1.00 92.06 98 GLY A N 1
ATOM 765 C CA . GLY A 1 98 ? -1.354 -2.124 -16.892 1.00 92.06 98 GLY A CA 1
ATOM 766 C C . GLY A 1 98 ? -2.534 -3.082 -16.864 1.00 92.06 98 GLY A C 1
ATOM 767 O O . GLY A 1 98 ? -3.374 -3.075 -17.761 1.00 92.06 98 GLY A O 1
ATOM 768 N N . GLU A 1 99 ? -2.598 -3.885 -15.815 1.00 96.38 99 GLU A N 1
ATOM 769 C CA . GLU A 1 99 ? -3.745 -4.716 -15.475 1.00 96.38 99 GLU A CA 1
ATOM 770 C C . GLU A 1 99 ? -4.203 -4.419 -14.048 1.00 96.38 99 GLU A C 1
ATOM 772 O O . GLU A 1 99 ? -3.432 -3.933 -13.212 1.00 96.38 99 GLU A O 1
ATOM 777 N N . LYS A 1 100 ? -5.478 -4.687 -13.768 1.00 97.38 100 LYS A N 1
ATOM 778 C CA . LYS A 1 100 ? -6.002 -4.650 -12.406 1.00 97.38 100 LYS A CA 1
ATOM 779 C C . LYS A 1 100 ? -5.883 -6.034 -11.793 1.00 97.38 100 LYS A C 1
ATOM 781 O O . LYS A 1 100 ? -6.370 -7.009 -12.355 1.00 97.38 100 LYS A O 1
ATOM 786 N N . VAL A 1 101 ? -5.253 -6.090 -10.629 1.00 98.12 101 VAL A N 1
ATOM 787 C CA . VAL A 1 101 ? -5.147 -7.298 -9.817 1.00 98.12 101 VAL A CA 1
ATOM 788 C C . VAL A 1 101 ? -6.135 -7.186 -8.667 1.00 98.12 101 VAL A C 1
ATOM 790 O O . VAL A 1 101 ? -6.218 -6.138 -8.029 1.00 98.12 101 VAL A O 1
ATOM 793 N N . PHE A 1 102 ? -6.854 -8.272 -8.393 1.00 98.06 102 PHE A N 1
ATOM 794 C CA . PHE A 1 102 ? -7.644 -8.446 -7.180 1.00 98.06 102 PHE A CA 1
ATOM 795 C C . PHE A 1 102 ? -7.033 -9.567 -6.339 1.00 98.06 102 PHE A C 1
ATOM 797 O O . PHE A 1 102 ? -6.752 -10.653 -6.846 1.00 98.06 102 PHE A O 1
ATOM 804 N N . ARG A 1 103 ? -6.822 -9.298 -5.052 1.00 96.38 103 ARG A N 1
ATOM 805 C CA . ARG A 1 103 ? -6.412 -10.270 -4.032 1.00 96.38 103 ARG A CA 1
ATOM 806 C C . ARG A 1 103 ? -7.399 -10.212 -2.876 1.00 96.38 103 ARG A C 1
ATOM 808 O O . ARG A 1 103 ? -8.040 -9.187 -2.662 1.00 96.38 103 ARG A O 1
ATOM 815 N N . HIS A 1 104 ? -7.493 -11.285 -2.102 1.00 95.69 104 HIS A N 1
ATOM 816 C CA . HIS A 1 104 ? -8.255 -11.276 -0.860 1.00 95.69 104 HIS A CA 1
ATOM 817 C C . HIS A 1 104 ? -7.517 -12.022 0.250 1.00 95.69 104 HIS A C 1
ATOM 819 O O . HIS A 1 104 ? -6.804 -12.985 -0.027 1.00 95.69 104 HIS A O 1
ATOM 825 N N . SER A 1 105 ? -7.754 -11.618 1.492 1.00 91.25 105 SER A N 1
ATOM 826 C CA . SER A 1 105 ? -7.183 -12.221 2.696 1.00 91.25 105 SER A CA 1
ATOM 827 C C . SER A 1 105 ? -8.273 -12.506 3.725 1.00 91.25 105 SER A C 1
ATOM 829 O O . SER A 1 105 ? -9.238 -11.740 3.837 1.00 91.25 105 SER A O 1
ATOM 831 N N . ALA A 1 106 ? -8.145 -13.621 4.440 1.00 84.56 106 ALA A N 1
ATOM 832 C CA . ALA A 1 106 ? -8.970 -13.921 5.615 1.00 84.56 106 ALA A CA 1
ATOM 833 C C . ALA A 1 106 ? -8.270 -13.516 6.924 1.00 84.56 106 ALA A C 1
ATOM 835 O O . ALA A 1 106 ? -8.948 -13.342 7.937 1.00 84.56 106 ALA A O 1
ATOM 836 N N . ASP A 1 107 ? -6.951 -13.342 6.858 1.00 59.50 107 ASP A N 1
ATOM 837 C CA . ASP A 1 107 ? -6.018 -12.882 7.883 1.00 59.50 107 ASP A CA 1
ATOM 838 C C . ASP A 1 107 ? -5.488 -11.469 7.589 1.00 59.50 107 ASP A C 1
ATOM 840 O O . ASP A 1 107 ? -5.167 -11.168 6.412 1.00 59.50 107 ASP A O 1
#

Radius of gyration: 14.02 Å; chains: 1; bounding box: 35×26×41 Å

Sequence (107 aa):
MLVASTTQFPRNGEGDLLLLKSGELIYVYGQWPGVGDLSSGARIAVIRSRDNGLTWSQPQTLFAEEGYDLYHASLARLKDGRIGLTYTKRRSRPSLRGEKVFRHSAD

Foldseek 3Di:
DDDDADQQFNDKADWEWDQAPLRKIKIWTWTASDDDPQGPWIFIWMWIDNPNPPDIDDIDGPDTDPQWHKGPWDWDQDPVRKIKIKIWIAGRPPGRDIDIDIDIGPD

Secondary structure (DSSP, 8-state):
------SS--EEEEEEEEE-TTS-EEEEEEEESSSSTT-S--EEEEEEESSTTSS-PPPEEEE--TTEEEEEEEEEE-TTSPEEEEEEEEE-TT---EEEEEEEE--